Protein AF-A0A1H4SKF9-F1 (afdb_monomer_lite)

Sequence (105 aa):
MNHSISIEETQKFVNYLNEAGLMVVEKKALNDMFRKISLESQVDKRHKLLTRKQLKEKHGVSRRWLDKQLNDPNTLIKYDPGTSRTSTQKFNEQSILDERARLMI

Structure (mmCIF, N/CA/C/O backbone):
data_AF-A0A1H4SKF9-F1
#
_entry.id   AF-A0A1H4SKF9-F1
#
loop_
_atom_site.group_PDB
_atom_site.id
_atom_site.type_symbol
_atom_site.label_atom_id
_atom_site.label_alt_id
_atom_site.label_comp_id
_atom_site.label_asym_id
_atom_site.label_entity_id
_atom_site.label_seq_id
_atom_site.pdbx_PDB_ins_code
_atom_site.Cartn_x
_atom_site.Cartn_y
_atom_site.Cartn_z
_atom_site.occupancy
_atom_site.B_iso_or_equiv
_atom_site.auth_seq_id
_atom_site.auth_comp_id
_atom_site.auth_asym_id
_atom_site.auth_atom_id
_atom_site.pdbx_PDB_model_num
ATOM 1 N N . MET A 1 1 ? -38.959 15.728 39.259 1.00 39.47 1 MET A N 1
ATOM 2 C CA . MET A 1 1 ? -38.797 14.481 40.032 1.00 39.47 1 MET A CA 1
ATOM 3 C C . MET A 1 1 ? -37.507 13.838 39.560 1.00 39.47 1 MET A C 1
ATOM 5 O O . MET A 1 1 ? -37.443 13.437 38.406 1.00 39.47 1 MET A O 1
ATOM 9 N N . ASN A 1 2 ? -36.459 13.849 40.384 1.00 45.25 2 ASN A N 1
ATOM 10 C CA . ASN A 1 2 ? -35.206 13.176 40.046 1.00 45.25 2 ASN A CA 1
ATOM 11 C C . ASN A 1 2 ? -35.408 11.686 40.317 1.00 45.25 2 ASN A C 1
ATOM 13 O O . ASN A 1 2 ? -35.457 11.276 41.474 1.00 45.25 2 ASN A O 1
ATOM 17 N N . HIS A 1 3 ? -35.586 10.895 39.261 1.00 53.34 3 HIS A N 1
ATOM 18 C CA . HIS A 1 3 ? -35.516 9.444 39.369 1.00 53.34 3 HIS A CA 1
ATOM 19 C C . HIS A 1 3 ? -34.050 9.061 39.537 1.00 53.34 3 HIS A C 1
ATOM 21 O O . HIS A 1 3 ? -33.312 8.902 38.568 1.00 53.34 3 HIS A O 1
ATOM 27 N N . SER A 1 4 ? -33.619 8.983 40.791 1.00 62.28 4 SER A N 1
ATOM 28 C CA . SER A 1 4 ? -32.354 8.371 41.167 1.00 62.28 4 SER A CA 1
ATOM 29 C C . SER A 1 4 ? -32.468 6.878 40.866 1.00 62.28 4 SER A C 1
ATOM 31 O O . SER A 1 4 ? -33.043 6.137 41.658 1.00 62.28 4 SER A O 1
ATOM 33 N N . ILE A 1 5 ? -31.986 6.445 39.702 1.00 66.56 5 ILE A N 1
ATOM 34 C CA . ILE A 1 5 ? -31.831 5.016 39.413 1.00 66.56 5 ILE A CA 1
ATOM 35 C C . ILE A 1 5 ? -30.813 4.478 40.416 1.00 66.56 5 ILE A C 1
ATOM 37 O O . ILE A 1 5 ? -29.736 5.060 40.585 1.00 66.56 5 ILE A O 1
ATOM 41 N N . SER A 1 6 ? -31.160 3.403 41.116 1.00 79.44 6 SER A N 1
ATOM 42 C CA . SER A 1 6 ? -30.243 2.815 42.084 1.00 79.44 6 SER A CA 1
ATOM 43 C C . SER A 1 6 ? -29.054 2.165 41.366 1.00 79.44 6 SER A C 1
ATOM 45 O O . SER A 1 6 ? -29.152 1.661 40.241 1.00 79.44 6 SER A O 1
ATOM 47 N N . ILE A 1 7 ? -27.899 2.155 42.031 1.00 78.75 7 ILE A N 1
ATOM 48 C CA . ILE A 1 7 ? -26.691 1.480 41.529 1.00 78.75 7 ILE A CA 1
ATOM 49 C C . ILE A 1 7 ? -26.988 -0.003 41.245 1.00 78.75 7 ILE A C 1
ATOM 51 O O . ILE A 1 7 ? -26.496 -0.570 40.271 1.00 78.75 7 ILE A O 1
ATOM 55 N N . GLU A 1 8 ? -27.857 -0.612 42.050 1.00 82.38 8 GLU A N 1
ATOM 56 C CA . GLU A 1 8 ? -28.247 -2.014 41.938 1.00 82.38 8 GLU A CA 1
ATOM 57 C C . GLU A 1 8 ? -29.093 -2.305 40.685 1.00 82.38 8 GLU A C 1
ATOM 59 O O . GLU A 1 8 ? -28.861 -3.296 39.991 1.00 82.38 8 GLU A O 1
ATOM 64 N N . GLU A 1 9 ? -30.029 -1.420 40.335 1.00 83.94 9 GLU A N 1
ATOM 65 C CA . GLU A 1 9 ? -30.812 -1.519 39.093 1.00 83.94 9 GLU A CA 1
ATOM 66 C C . GLU A 1 9 ? -29.937 -1.313 37.857 1.00 83.94 9 GLU A C 1
ATOM 68 O O . GLU A 1 9 ? -30.080 -2.025 36.861 1.00 83.94 9 GLU A O 1
ATOM 73 N N . THR A 1 10 ? -28.977 -0.391 37.947 1.00 84.06 10 THR A N 1
ATOM 74 C CA . THR A 1 10 ? -28.001 -0.152 36.877 1.00 84.06 10 THR A CA 1
ATOM 75 C C . THR A 1 10 ? -27.150 -1.399 36.637 1.00 84.06 10 THR A C 1
ATOM 77 O O . THR A 1 10 ? -26.959 -1.808 35.493 1.00 84.06 10 THR A O 1
ATOM 80 N N . GLN A 1 11 ? -26.6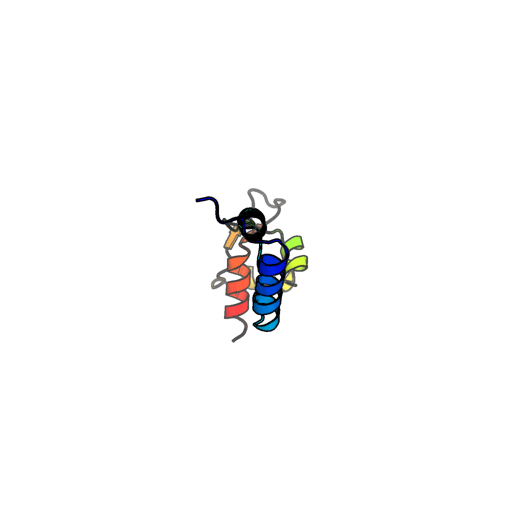94 -2.058 37.706 1.00 85.25 11 GLN A N 1
ATOM 81 C CA . GLN A 1 11 ? -25.900 -3.280 37.600 1.00 85.25 11 GLN A CA 1
ATOM 82 C C . GLN A 1 11 ? -26.700 -4.444 37.004 1.00 85.25 11 GLN A C 1
ATOM 84 O O . GLN A 1 11 ? -26.184 -5.170 36.154 1.00 85.25 11 GLN A O 1
ATOM 89 N N . LYS A 1 12 ? -27.972 -4.604 37.395 1.00 88.12 12 LYS A N 1
ATOM 90 C CA . LYS A 1 12 ? -28.869 -5.615 36.808 1.00 88.12 12 LYS A CA 1
ATOM 91 C C . LYS A 1 12 ? -29.062 -5.391 35.310 1.00 88.12 12 LYS A C 1
ATOM 93 O O . LYS A 1 12 ? -28.998 -6.344 34.539 1.00 88.12 12 LYS A O 1
ATOM 98 N N . PHE A 1 13 ? -29.232 -4.139 34.892 1.00 87.06 13 PHE A N 1
ATOM 99 C CA . PHE A 1 13 ? -29.371 -3.796 33.481 1.00 87.06 13 PHE A CA 1
ATOM 100 C C . PHE A 1 13 ? -28.089 -4.066 32.678 1.00 87.06 13 PHE A C 1
ATOM 102 O O . PHE A 1 13 ? -28.154 -4.641 31.594 1.00 87.06 13 PHE A O 1
ATOM 109 N N . VAL A 1 14 ? -26.917 -3.722 33.220 1.00 87.31 14 VAL A N 1
ATOM 110 C CA . VAL A 1 14 ? -25.622 -4.027 32.584 1.00 87.31 14 VAL A CA 1
ATOM 111 C C . VAL A 1 14 ? -25.418 -5.536 32.436 1.00 87.31 14 VAL A C 1
ATOM 113 O O . VAL A 1 14 ? -24.993 -5.993 31.377 1.00 87.31 14 VAL A O 1
ATOM 116 N N . ASN A 1 15 ? -25.763 -6.320 33.459 1.00 88.88 15 ASN A N 1
ATOM 117 C CA . ASN A 1 15 ? -25.652 -7.777 33.403 1.00 88.88 15 ASN A CA 1
ATOM 118 C C . ASN A 1 15 ? -26.585 -8.378 32.341 1.00 88.88 15 ASN A C 1
ATOM 120 O O . ASN A 1 15 ? -26.135 -9.194 31.543 1.00 88.88 15 ASN A O 1
ATOM 124 N N . TYR A 1 16 ? -27.836 -7.910 32.269 1.00 91.25 16 TYR A N 1
ATOM 125 C CA . TYR A 1 16 ? -28.792 -8.323 31.237 1.00 91.25 16 TYR A CA 1
ATOM 126 C C . TYR A 1 16 ? -28.271 -8.063 29.815 1.00 91.25 16 TYR A C 1
ATOM 128 O O . TYR A 1 16 ? -28.374 -8.920 28.938 1.00 91.25 16 TYR A O 1
ATOM 136 N N . LEU A 1 17 ? -27.672 -6.892 29.578 1.00 89.62 17 LEU A N 1
ATOM 137 C CA . LEU A 1 17 ? -27.080 -6.575 28.278 1.00 89.62 17 LEU A CA 1
ATOM 138 C C . LEU A 1 17 ? -25.907 -7.507 27.949 1.00 89.62 17 LEU A C 1
ATOM 140 O O . LEU A 1 17 ? -25.842 -8.018 26.832 1.00 89.62 17 LEU A O 1
ATOM 144 N N . ASN A 1 18 ? -25.033 -7.785 28.921 1.00 88.19 18 ASN A N 1
ATOM 145 C CA . ASN A 1 18 ? -23.893 -8.682 28.727 1.00 88.19 18 ASN A CA 1
ATOM 146 C C . ASN A 1 18 ? -24.330 -10.120 28.403 1.00 88.19 18 ASN A C 1
ATOM 148 O O . ASN A 1 18 ? -23.744 -10.746 27.521 1.00 88.19 18 ASN A O 1
ATOM 152 N N . GLU A 1 19 ? -25.370 -10.635 29.066 1.00 91.94 19 GLU A N 1
ATOM 153 C CA . GLU A 1 19 ? -25.948 -11.959 28.778 1.00 91.94 19 GLU A CA 1
ATOM 154 C C . GLU A 1 19 ? -26.525 -12.045 27.357 1.00 91.94 19 GLU A C 1
ATOM 156 O O . GLU A 1 19 ? -26.438 -13.088 26.711 1.00 91.94 19 GLU A O 1
ATOM 161 N N . ALA A 1 20 ? -27.041 -10.930 26.833 1.00 90.94 20 ALA A N 1
ATOM 162 C CA . ALA A 1 20 ? -27.493 -10.804 25.448 1.00 90.94 20 ALA A CA 1
ATOM 163 C C . ALA A 1 20 ? -26.348 -10.561 24.436 1.00 90.94 20 ALA A C 1
ATOM 165 O O . ALA A 1 20 ? -26.611 -10.385 23.245 1.00 90.94 20 ALA A O 1
ATOM 166 N N . GLY A 1 21 ? -25.085 -10.529 24.881 1.00 89.69 21 GLY A N 1
ATOM 167 C CA . GLY A 1 21 ? -23.913 -10.261 24.040 1.00 89.69 21 GLY A CA 1
ATOM 168 C C . GLY A 1 21 ? -23.699 -8.781 23.697 1.00 89.69 21 GLY A C 1
ATOM 169 O O . GLY A 1 21 ? -22.953 -8.463 22.770 1.00 89.69 21 GLY A O 1
ATOM 170 N N . LEU A 1 22 ? -24.351 -7.869 24.419 1.00 88.75 22 LEU A N 1
ATOM 171 C CA . LEU A 1 22 ? -24.248 -6.421 24.246 1.00 88.75 22 LEU A CA 1
ATOM 172 C C . LEU A 1 22 ? -23.365 -5.815 25.342 1.00 88.75 22 LEU A C 1
ATOM 174 O O . LEU A 1 22 ? -23.432 -6.213 26.498 1.00 88.75 22 LEU A O 1
ATOM 178 N N . MET A 1 23 ? -22.568 -4.804 24.994 1.00 86.62 23 MET A N 1
ATOM 179 C CA . MET A 1 23 ? -21.692 -4.106 25.938 1.00 86.62 23 MET A CA 1
ATOM 180 C C . MET A 1 23 ? -22.020 -2.615 25.972 1.00 86.62 23 MET A C 1
ATOM 182 O O . MET A 1 23 ? -22.197 -1.979 24.932 1.00 86.62 23 MET A O 1
ATOM 186 N N . VAL A 1 24 ? -22.060 -2.045 27.175 1.00 86.25 24 VAL A N 1
ATOM 187 C CA . VAL A 1 24 ? -22.205 -0.600 27.369 1.00 86.25 24 VAL A CA 1
ATOM 188 C C . VAL A 1 24 ? -20.824 0.041 27.343 1.00 86.25 24 VAL A C 1
ATOM 190 O O . VAL A 1 24 ? -19.948 -0.325 28.123 1.00 86.25 24 VAL A O 1
ATOM 193 N N . VAL A 1 25 ? -20.632 1.011 26.452 1.00 86.06 25 VAL A N 1
ATOM 194 C CA . VAL A 1 25 ? -19.360 1.723 26.291 1.00 86.06 25 VAL A CA 1
ATOM 195 C C . VAL A 1 25 ? -19.609 3.221 26.382 1.00 86.06 25 VAL A C 1
ATOM 197 O O . VAL A 1 25 ? -20.617 3.730 25.887 1.00 86.06 25 VAL A O 1
ATOM 200 N N . GLU A 1 26 ? -18.676 3.951 26.989 1.00 89.88 26 GLU A N 1
ATOM 201 C CA . GLU A 1 26 ? -18.725 5.406 26.979 1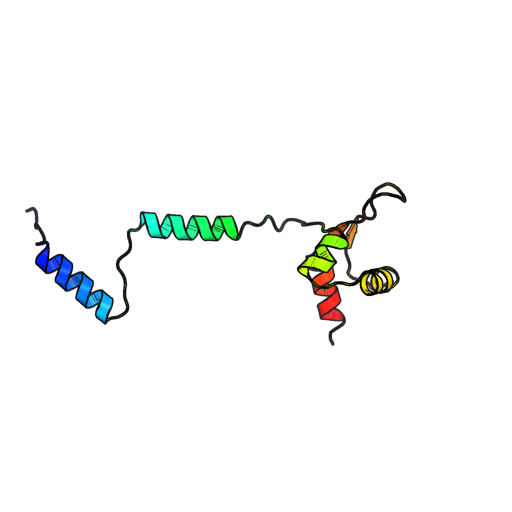.00 89.88 26 GLU A CA 1
ATOM 202 C C . GLU A 1 26 ? -18.643 5.920 25.533 1.00 89.88 26 GLU A C 1
ATOM 204 O O . GLU A 1 26 ? -17.714 5.605 24.784 1.00 89.88 26 GLU A O 1
ATOM 209 N N . LYS A 1 27 ? -19.600 6.769 25.142 1.00 89.31 27 LYS A N 1
ATOM 210 C CA . LYS A 1 27 ? -19.674 7.343 23.789 1.00 89.31 27 LYS A CA 1
ATOM 211 C C . LYS A 1 27 ? -18.365 8.014 23.361 1.00 89.31 27 LYS A C 1
ATOM 213 O O . LYS A 1 27 ? -17.988 7.939 22.194 1.00 89.31 27 LYS A O 1
ATOM 218 N N . LYS A 1 28 ? -17.676 8.682 24.292 1.00 91.56 28 LYS A N 1
ATOM 219 C CA . LYS A 1 28 ? -16.392 9.339 24.027 1.00 91.56 28 LYS A CA 1
ATOM 220 C C . LYS A 1 28 ? -15.308 8.320 23.677 1.00 91.56 28 LYS A C 1
ATOM 222 O O . LYS A 1 28 ? -14.694 8.453 22.625 1.00 91.56 28 LYS A O 1
ATOM 227 N N . ALA A 1 29 ? -15.156 7.275 24.491 1.00 85.44 29 ALA A N 1
ATOM 228 C CA . ALA A 1 29 ? -14.198 6.199 24.246 1.00 85.44 29 ALA A CA 1
ATOM 229 C C . ALA A 1 29 ? -14.447 5.501 22.899 1.00 85.44 29 ALA A C 1
ATOM 231 O O . ALA A 1 29 ? -13.506 5.253 22.145 1.00 85.44 29 ALA A O 1
ATOM 232 N N . LEU A 1 30 ? -15.716 5.263 22.550 1.00 88.88 30 LEU A N 1
ATOM 233 C CA . LEU A 1 30 ? -16.086 4.692 21.254 1.00 88.88 30 LEU A CA 1
ATOM 234 C C . LEU A 1 30 ? -15.675 5.605 20.086 1.00 88.88 30 LEU A C 1
ATOM 236 O O . LEU A 1 30 ? -15.054 5.154 19.124 1.00 88.88 30 LEU A O 1
ATOM 240 N N . ASN A 1 31 ? -15.983 6.900 20.176 1.00 89.38 31 ASN A N 1
ATOM 241 C CA . ASN A 1 31 ? -15.612 7.873 19.148 1.00 89.38 31 ASN A CA 1
ATOM 242 C C . ASN A 1 31 ? -14.091 8.016 19.003 1.00 89.38 31 ASN A C 1
ATOM 244 O O . ASN A 1 31 ? -13.593 8.143 17.884 1.00 89.38 31 ASN A O 1
ATOM 248 N N . ASP A 1 32 ? -13.354 7.981 20.111 1.00 89.44 32 ASP A N 1
ATOM 249 C CA . ASP A 1 32 ? -11.895 8.057 20.100 1.00 89.44 32 ASP A CA 1
ATOM 250 C C . ASP A 1 32 ? -11.276 6.796 19.481 1.00 89.44 32 ASP A C 1
ATOM 252 O O . ASP A 1 32 ? -10.329 6.903 18.700 1.00 89.44 32 ASP A O 1
ATOM 256 N N . MET A 1 33 ? -11.863 5.617 19.714 1.00 86.88 33 MET A N 1
ATOM 257 C CA . MET A 1 33 ? -11.472 4.379 19.033 1.00 86.88 33 MET A CA 1
ATOM 258 C C . MET A 1 33 ? -11.674 4.485 17.516 1.00 86.88 33 MET A C 1
ATOM 260 O O . MET A 1 33 ? -10.751 4.197 16.754 1.00 86.88 33 MET A O 1
ATOM 264 N N . PHE A 1 34 ? -12.836 4.965 17.062 1.00 84.06 34 PHE A N 1
ATOM 265 C CA . PHE A 1 34 ? -13.090 5.169 15.632 1.00 84.06 34 PHE A CA 1
ATOM 266 C C . PHE A 1 34 ? -12.150 6.200 15.008 1.00 84.06 34 PHE A C 1
ATOM 268 O O . PHE A 1 34 ? -11.656 5.986 13.902 1.00 84.06 34 PHE A O 1
ATOM 275 N N . ARG A 1 35 ? -11.853 7.297 15.711 1.00 81.38 35 ARG A N 1
ATOM 276 C CA . ARG A 1 35 ? -10.880 8.298 15.251 1.00 81.38 35 ARG A CA 1
ATOM 277 C C . ARG A 1 35 ? -9.483 7.712 15.143 1.00 81.38 35 ARG A C 1
ATOM 279 O O . ARG A 1 35 ? -8.819 7.951 14.142 1.00 81.38 35 ARG A O 1
ATOM 286 N N . LYS A 1 36 ? -9.052 6.926 16.128 1.00 80.06 36 LYS A N 1
ATOM 287 C CA . LYS A 1 36 ? -7.749 6.259 16.112 1.00 80.06 36 LYS A CA 1
ATOM 288 C C . LYS A 1 36 ? -7.638 5.281 14.944 1.00 80.06 36 LYS A C 1
ATOM 290 O O . LYS A 1 36 ? -6.690 5.388 14.176 1.00 80.06 36 LYS A O 1
ATOM 295 N N . ILE A 1 37 ? -8.639 4.423 14.741 1.00 79.06 37 ILE A N 1
ATOM 296 C CA . ILE A 1 37 ? -8.697 3.514 13.585 1.00 79.06 37 ILE A CA 1
ATOM 297 C C . ILE A 1 37 ? -8.694 4.313 12.276 1.00 79.06 37 ILE A C 1
ATOM 299 O O . ILE A 1 37 ? -7.969 3.979 11.343 1.00 79.06 37 ILE A O 1
ATOM 303 N N . SER A 1 38 ? -9.460 5.405 12.205 1.00 73.12 38 SER A N 1
ATOM 304 C CA . SER A 1 38 ? -9.499 6.263 11.023 1.00 73.12 38 SER A CA 1
ATOM 305 C C . SER A 1 38 ? -8.141 6.908 10.740 1.00 73.12 38 SER A C 1
ATOM 307 O O . SER A 1 38 ? -7.742 6.945 9.580 1.00 73.12 38 SER A O 1
ATOM 309 N N . LEU A 1 39 ? -7.423 7.386 11.756 1.00 63.78 39 LEU A N 1
ATOM 310 C CA . LEU A 1 39 ? -6.093 7.989 11.621 1.00 63.78 39 LEU A CA 1
ATOM 311 C C . LEU A 1 39 ? -5.026 6.947 11.258 1.00 63.78 39 LEU A C 1
ATOM 313 O O . LEU A 1 39 ? -4.199 7.198 10.388 1.00 63.78 39 LEU A O 1
ATOM 317 N N . GLU A 1 40 ? -5.081 5.755 11.851 1.00 62.41 40 GLU A N 1
ATOM 318 C CA . GLU A 1 40 ? -4.215 4.625 11.486 1.00 62.41 40 GLU A CA 1
ATOM 319 C C . GLU A 1 40 ? -4.495 4.139 10.053 1.00 62.41 40 GLU A C 1
ATOM 321 O O . GLU A 1 40 ? -3.577 3.746 9.333 1.00 62.41 40 GLU A O 1
ATOM 326 N N . SER A 1 41 ? -5.748 4.228 9.595 1.00 59.62 41 SER A N 1
ATOM 327 C CA . SER A 1 41 ? -6.135 3.924 8.212 1.00 59.62 41 SER A CA 1
ATOM 328 C C . SER A 1 41 ? -5.836 5.061 7.223 1.00 59.62 41 SER A C 1
ATOM 330 O O . SER A 1 41 ? -5.687 4.801 6.025 1.00 59.62 41 SER A O 1
ATOM 332 N N . GLN A 1 42 ? -5.666 6.299 7.711 1.00 54.59 42 GLN A N 1
ATOM 333 C CA . GLN A 1 42 ? -5.147 7.460 6.975 1.00 54.59 42 GLN A CA 1
ATOM 334 C C . GLN A 1 42 ? -3.620 7.371 6.799 1.00 54.59 42 GLN A C 1
ATOM 336 O O . GLN A 1 42 ? -2.900 8.365 6.866 1.00 54.59 42 GLN A O 1
ATOM 341 N N . VAL A 1 43 ? -3.092 6.185 6.485 1.00 55.28 43 VAL A N 1
ATOM 342 C CA . VAL A 1 43 ? -1.847 6.135 5.716 1.00 55.28 43 VAL A CA 1
ATOM 343 C C . VAL A 1 43 ? -2.153 6.888 4.434 1.00 55.28 43 VAL A C 1
ATOM 345 O O . VAL A 1 43 ? -2.976 6.423 3.652 1.00 55.28 43 VAL A O 1
ATOM 348 N N . ASP A 1 44 ? -1.558 8.063 4.246 1.00 52.91 44 ASP A N 1
ATOM 349 C CA . ASP A 1 44 ? -1.756 8.864 3.045 1.00 52.91 44 ASP A CA 1
ATOM 350 C C . ASP A 1 44 ? -1.447 8.002 1.807 1.00 52.91 44 ASP A C 1
ATOM 352 O O . ASP A 1 44 ? -0.293 7.693 1.493 1.00 52.91 44 ASP A O 1
ATOM 356 N N . LYS A 1 45 ? -2.511 7.505 1.163 1.00 55.38 45 LYS A N 1
ATOM 357 C CA . LYS A 1 45 ? -2.440 6.649 -0.027 1.00 55.38 45 LYS A CA 1
ATOM 358 C C . LYS A 1 45 ? -2.293 7.484 -1.295 1.00 55.38 45 LYS A C 1
ATOM 360 O O . LYS A 1 45 ? -2.214 6.911 -2.382 1.00 55.38 45 LYS A O 1
ATOM 365 N N . ARG A 1 46 ? -2.263 8.821 -1.190 1.00 54.97 46 ARG A N 1
ATOM 366 C CA . ARG A 1 46 ? -2.078 9.719 -2.330 1.00 54.97 46 ARG A CA 1
ATOM 367 C C .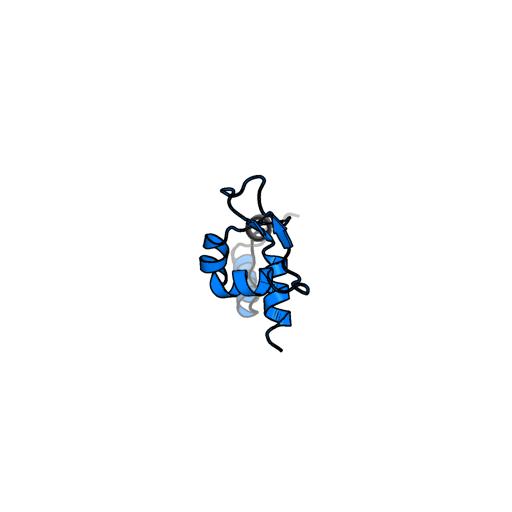 ARG A 1 46 ? -0.644 9.547 -2.823 1.00 54.97 46 ARG A C 1
ATOM 369 O O . ARG A 1 46 ? 0.288 10.183 -2.356 1.00 54.97 46 ARG A O 1
ATOM 376 N N . HIS A 1 47 ? -0.470 8.630 -3.768 1.00 57.19 47 HIS A N 1
ATOM 377 C CA . HIS A 1 47 ? 0.763 8.454 -4.530 1.00 57.19 47 HIS A CA 1
ATOM 378 C C . HIS A 1 47 ? 1.985 8.074 -3.685 1.00 57.19 47 HIS A C 1
ATOM 380 O O . HIS A 1 47 ? 3.046 8.687 -3.805 1.00 57.19 47 HIS A O 1
ATOM 386 N N . LYS A 1 48 ? 1.880 7.018 -2.867 1.00 70.88 48 LYS A N 1
ATOM 387 C CA . LYS A 1 48 ? 3.061 6.458 -2.202 1.00 70.88 48 LYS A CA 1
ATOM 388 C C . LYS A 1 48 ? 3.998 5.849 -3.250 1.00 70.88 48 LYS A C 1
ATOM 390 O O . LYS A 1 48 ? 3.848 4.703 -3.670 1.00 70.88 48 LYS A O 1
ATOM 395 N N . LEU A 1 49 ? 4.939 6.666 -3.710 1.00 87.12 49 LEU A N 1
ATOM 396 C CA . LEU A 1 49 ? 6.028 6.253 -4.577 1.00 87.12 49 LEU A CA 1
ATOM 397 C C . LEU A 1 49 ? 7.051 5.496 -3.724 1.00 87.12 49 LEU A C 1
ATOM 399 O O . LEU A 1 49 ? 7.671 6.061 -2.823 1.00 87.12 49 LEU A O 1
ATOM 403 N N . LEU A 1 50 ? 7.203 4.203 -3.991 1.00 89.44 50 LEU A N 1
ATOM 404 C CA . LEU A 1 50 ? 8.089 3.308 -3.258 1.00 89.44 50 LEU A CA 1
ATOM 405 C C . LEU A 1 50 ? 9.381 3.067 -4.027 1.00 89.44 50 LEU A C 1
ATOM 407 O O . LEU A 1 50 ? 9.388 2.915 -5.243 1.00 89.44 50 LEU A O 1
ATOM 411 N N . THR A 1 51 ? 10.490 2.968 -3.307 1.00 90.88 51 THR A N 1
ATOM 412 C CA . THR A 1 51 ? 11.760 2.514 -3.884 1.00 90.88 51 THR A CA 1
ATOM 413 C C . THR A 1 51 ? 11.726 1.009 -4.157 1.00 90.88 51 THR A C 1
ATOM 415 O O . THR A 1 51 ? 10.956 0.264 -3.543 1.00 90.88 51 THR A O 1
ATOM 418 N N . ARG A 1 52 ? 12.637 0.519 -5.010 1.00 89.75 52 ARG A N 1
ATOM 419 C CA . ARG A 1 52 ? 12.815 -0.930 -5.236 1.00 89.75 52 ARG A CA 1
ATOM 420 C C . ARG A 1 52 ? 12.985 -1.722 -3.932 1.00 89.75 52 ARG A C 1
ATOM 422 O O . ARG A 1 52 ? 12.439 -2.814 -3.808 1.00 89.75 52 ARG A O 1
ATOM 429 N N . LYS A 1 53 ? 13.729 -1.173 -2.961 1.00 89.94 53 LYS A N 1
ATOM 430 C CA . LYS A 1 53 ? 13.954 -1.809 -1.653 1.00 89.94 53 LYS A CA 1
ATOM 431 C C . LYS A 1 53 ? 12.635 -1.994 -0.897 1.00 89.94 53 LYS A C 1
ATOM 433 O O . LYS A 1 53 ? 12.330 -3.103 -0.475 1.00 89.94 53 LYS A O 1
ATOM 438 N N . GLN A 1 54 ? 11.823 -0.942 -0.826 1.00 90.06 54 GLN A N 1
ATOM 439 C CA . GLN A 1 54 ? 10.528 -0.980 -0.143 1.00 90.06 54 GLN A CA 1
ATOM 440 C C . GLN A 1 54 ? 9.528 -1.927 -0.822 1.00 90.06 54 GLN A C 1
ATOM 442 O O . GLN A 1 54 ? 8.788 -2.620 -0.132 1.00 90.06 54 GLN A O 1
ATOM 447 N N . LEU A 1 55 ? 9.509 -1.998 -2.158 1.00 90.06 55 LEU A N 1
ATOM 448 C CA . LEU A 1 55 ? 8.658 -2.952 -2.887 1.00 90.06 55 LEU A CA 1
ATOM 449 C C . LEU A 1 55 ? 9.052 -4.404 -2.619 1.00 90.06 55 LEU A C 1
ATOM 451 O O . LEU A 1 55 ? 8.181 -5.263 -2.477 1.00 90.06 55 LEU A O 1
ATOM 455 N N . LYS A 1 56 ? 10.358 -4.679 -2.537 1.00 91.69 56 LYS A N 1
ATOM 456 C CA . LYS A 1 56 ? 10.864 -6.004 -2.180 1.00 91.69 56 LYS A CA 1
ATOM 457 C C . LYS A 1 56 ? 10.434 -6.388 -0.764 1.00 91.69 56 LYS A C 1
ATOM 459 O O . LYS A 1 56 ? 9.935 -7.488 -0.574 1.00 91.69 56 LYS A O 1
ATOM 464 N N . GLU A 1 57 ? 10.616 -5.490 0.201 1.00 89.94 57 GLU A N 1
ATOM 465 C CA . GLU A 1 57 ? 10.294 -5.737 1.614 1.00 89.94 57 GLU A CA 1
ATOM 466 C C . GLU A 1 57 ? 8.790 -5.913 1.854 1.00 89.94 57 GLU A C 1
ATOM 468 O O . GLU A 1 57 ? 8.395 -6.815 2.582 1.00 89.94 57 GLU A O 1
ATOM 473 N N . LYS A 1 58 ? 7.947 -5.090 1.221 1.00 88.38 58 LYS A N 1
ATOM 474 C CA . LYS A 1 58 ? 6.491 -5.139 1.421 1.00 88.38 58 LYS A CA 1
ATOM 475 C C . LYS A 1 58 ? 5.789 -6.231 0.623 1.00 88.38 58 LYS A C 1
ATOM 477 O O . LYS A 1 58 ? 4.892 -6.884 1.137 1.00 88.38 58 LYS A O 1
ATOM 482 N N . HIS A 1 59 ? 6.151 -6.370 -0.651 1.00 88.81 59 HIS A N 1
ATOM 483 C CA . HIS A 1 59 ? 5.364 -7.132 -1.627 1.00 88.81 59 HIS A CA 1
ATOM 484 C C . HIS A 1 59 ? 6.133 -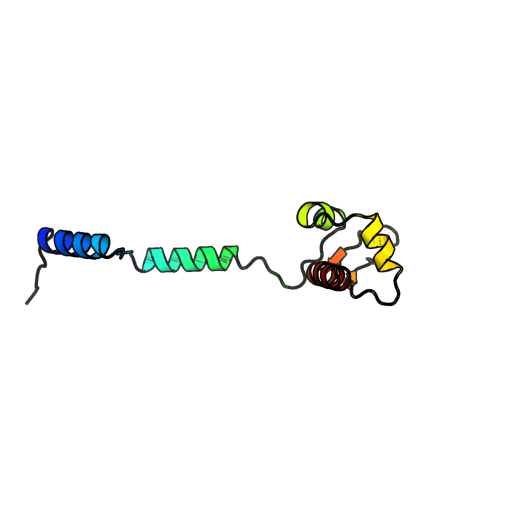8.316 -2.215 1.00 88.81 59 HIS A C 1
ATOM 486 O O . HIS A 1 59 ? 5.602 -9.027 -3.067 1.00 88.81 59 HIS A O 1
ATOM 492 N N . GLY A 1 60 ? 7.393 -8.525 -1.820 1.00 89.44 60 GLY A N 1
ATOM 493 C CA . GLY A 1 60 ? 8.237 -9.585 -2.374 1.00 89.44 60 GLY A CA 1
ATOM 494 C C . GLY A 1 60 ? 8.600 -9.373 -3.847 1.00 89.44 60 GLY A C 1
ATOM 495 O O . GLY A 1 60 ? 9.013 -10.310 -4.528 1.00 89.44 60 GLY A O 1
ATOM 496 N N . VAL A 1 61 ? 8.441 -8.154 -4.372 1.00 90.62 61 VAL A N 1
ATOM 497 C CA . VAL A 1 61 ? 8.711 -7.859 -5.782 1.00 90.62 61 VAL A CA 1
ATOM 498 C C . VAL A 1 61 ? 10.217 -7.872 -6.032 1.00 90.62 61 VAL A C 1
ATOM 500 O O . VAL A 1 61 ? 10.973 -7.072 -5.478 1.00 90.62 61 VAL A O 1
ATOM 503 N N . SER A 1 62 ? 10.671 -8.801 -6.876 1.00 91.62 62 SER A N 1
ATOM 504 C CA . SER A 1 62 ? 12.091 -8.940 -7.196 1.00 91.62 62 SER A CA 1
ATOM 505 C C . SER A 1 62 ? 12.553 -7.896 -8.214 1.00 91.62 62 SER A C 1
ATOM 507 O O . SER A 1 62 ? 11.798 -7.456 -9.081 1.00 91.62 62 SER A O 1
ATOM 509 N N . ARG A 1 63 ? 13.845 -7.548 -8.162 1.00 90.25 63 ARG A N 1
ATOM 510 C CA . ARG A 1 63 ? 14.471 -6.670 -9.161 1.00 90.25 63 ARG A CA 1
ATOM 511 C C . ARG A 1 63 ? 14.323 -7.221 -10.581 1.00 90.25 63 ARG A C 1
ATOM 513 O O . ARG A 1 63 ? 13.975 -6.470 -11.478 1.00 90.25 63 ARG A O 1
ATOM 520 N N . ARG A 1 64 ? 14.546 -8.527 -10.763 1.00 91.69 64 ARG A N 1
ATOM 521 C CA . ARG A 1 64 ? 14.421 -9.186 -12.073 1.00 91.69 64 ARG A CA 1
ATOM 522 C C . ARG A 1 64 ? 13.014 -9.050 -12.646 1.00 91.69 64 ARG A C 1
ATOM 524 O O . ARG A 1 64 ? 12.874 -8.809 -13.837 1.00 91.69 64 ARG A O 1
ATOM 531 N N . TRP A 1 65 ? 11.990 -9.192 -11.804 1.00 92.81 65 TRP A N 1
ATOM 532 C CA . TRP A 1 65 ? 10.605 -9.007 -12.231 1.00 92.81 65 TRP A CA 1
ATOM 533 C C . TRP A 1 65 ? 10.352 -7.562 -12.667 1.00 92.81 65 TRP A C 1
ATOM 535 O O . TRP A 1 65 ? 9.839 -7.360 -13.759 1.00 92.81 65 TRP A O 1
ATOM 545 N N . LEU A 1 66 ? 10.784 -6.573 -11.875 1.00 91.56 66 LEU A N 1
ATOM 546 C CA . LEU A 1 66 ? 10.647 -5.156 -12.240 1.00 91.56 66 LEU A CA 1
ATOM 547 C C . LEU A 1 66 ? 11.341 -4.844 -13.562 1.00 91.56 66 LEU A C 1
ATOM 549 O O . LEU A 1 66 ? 10.728 -4.260 -14.441 1.00 91.56 66 LEU A O 1
ATOM 553 N N . ASP A 1 67 ? 12.595 -5.264 -13.719 1.00 91.62 67 ASP A N 1
ATOM 554 C CA . ASP A 1 67 ? 13.361 -4.984 -14.931 1.00 91.62 67 ASP A CA 1
ATOM 555 C C . ASP A 1 67 ? 12.722 -5.671 -16.158 1.00 91.62 67 ASP A C 1
ATOM 557 O O . ASP A 1 67 ? 12.669 -5.076 -17.229 1.00 91.62 67 ASP A O 1
ATOM 561 N N . LYS A 1 68 ? 12.149 -6.878 -16.003 1.00 92.00 68 LYS A N 1
ATOM 562 C CA . LYS A 1 68 ?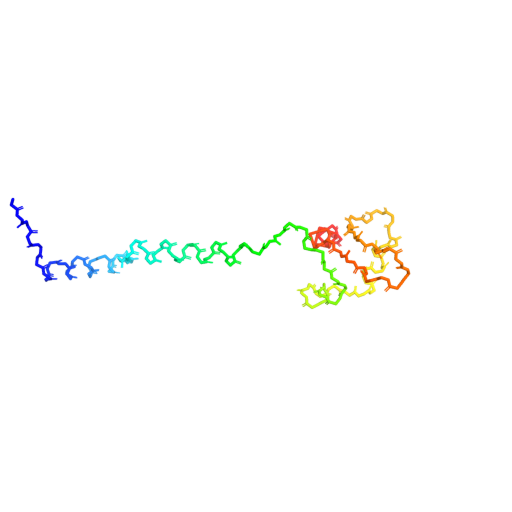 11.367 -7.540 -17.062 1.00 92.00 68 LYS A CA 1
ATOM 563 C C . LYS A 1 68 ? 10.134 -6.721 -17.452 1.00 92.00 68 LYS A C 1
ATOM 565 O O . LYS A 1 68 ? 9.924 -6.508 -18.638 1.00 92.00 68 LYS A O 1
ATOM 570 N N . GLN A 1 69 ? 9.343 -6.275 -16.475 1.00 92.62 69 GLN A N 1
ATOM 571 C CA . GLN A 1 69 ? 8.116 -5.525 -16.754 1.00 92.62 69 GLN A CA 1
ATOM 572 C C . GLN A 1 69 ? 8.392 -4.120 -17.286 1.00 92.62 69 GLN A C 1
ATOM 574 O O . GLN A 1 69 ? 7.627 -3.627 -18.093 1.00 92.62 69 GLN A O 1
ATOM 579 N N . LEU A 1 70 ? 9.479 -3.467 -16.880 1.00 90.06 70 LEU A N 1
ATOM 580 C CA . LEU A 1 70 ? 9.844 -2.148 -17.410 1.00 90.06 70 LEU A CA 1
ATOM 581 C C . LEU A 1 70 ? 10.298 -2.192 -18.873 1.00 90.06 70 LEU A C 1
ATOM 583 O O . LEU A 1 70 ? 10.228 -1.179 -19.560 1.00 90.06 70 LEU A O 1
ATOM 587 N N . ASN A 1 71 ? 10.763 -3.352 -19.338 1.00 91.31 71 ASN A N 1
ATOM 588 C CA . ASN A 1 71 ? 11.119 -3.571 -20.737 1.00 91.31 71 ASN A CA 1
ATOM 589 C C . ASN A 1 71 ? 9.917 -4.019 -21.591 1.00 91.31 71 ASN A C 1
ATOM 591 O O . ASN A 1 71 ? 10.057 -4.113 -22.809 1.00 91.31 71 ASN A O 1
ATOM 595 N N . ASP A 1 72 ? 8.764 -4.320 -20.981 1.00 90.69 72 ASP A N 1
ATOM 596 C CA . ASP A 1 72 ? 7.535 -4.649 -21.706 1.00 90.69 72 ASP A CA 1
ATOM 597 C C . ASP A 1 72 ? 6.834 -3.345 -22.132 1.00 90.69 72 ASP A C 1
ATOM 599 O O . ASP A 1 72 ? 6.450 -2.553 -21.266 1.00 90.69 72 ASP A O 1
ATOM 603 N N . PRO A 1 73 ? 6.628 -3.098 -23.439 1.00 88.25 73 PRO A N 1
ATOM 604 C CA . PRO A 1 73 ? 5.927 -1.905 -23.912 1.00 88.25 73 PRO A CA 1
ATOM 605 C C . PRO A 1 73 ? 4.467 -1.819 -23.438 1.00 88.25 73 PRO A C 1
ATOM 607 O O . PRO A 1 73 ? 3.893 -0.733 -23.461 1.00 88.25 73 PRO A O 1
ATOM 610 N N . ASN A 1 74 ? 3.868 -2.927 -22.992 1.00 88.50 74 ASN A N 1
ATOM 611 C CA . ASN A 1 74 ? 2.486 -2.981 -22.509 1.00 88.50 74 ASN A CA 1
ATOM 612 C C . ASN A 1 74 ? 2.366 -2.911 -20.980 1.00 88.50 74 ASN A C 1
ATOM 614 O O . ASN A 1 74 ? 1.296 -3.180 -20.432 1.00 88.50 74 ASN A O 1
ATOM 618 N N . THR A 1 75 ? 3.455 -2.593 -20.281 1.00 91.12 75 THR A N 1
ATOM 619 C CA . THR A 1 75 ? 3.456 -2.507 -18.822 1.00 91.12 75 THR A CA 1
ATOM 620 C C . THR A 1 75 ? 2.528 -1.408 -18.319 1.00 91.12 75 THR A C 1
ATOM 622 O O . THR A 1 75 ? 2.544 -0.277 -18.808 1.00 91.12 75 THR A O 1
ATOM 625 N N . LEU A 1 76 ? 1.731 -1.715 -17.295 1.00 88.50 76 LEU A N 1
ATOM 626 C CA . LEU A 1 76 ? 0.894 -0.722 -16.618 1.00 88.50 76 LEU A CA 1
ATOM 627 C C . LEU A 1 76 ? 1.639 -0.025 -15.469 1.00 88.50 76 LEU A C 1
ATOM 629 O O . LEU A 1 76 ? 1.074 0.841 -14.793 1.00 88.50 76 LEU A O 1
ATOM 633 N N . ILE A 1 77 ? 2.908 -0.386 -15.242 1.00 92.62 77 ILE A N 1
ATOM 634 C CA . ILE A 1 77 ? 3.722 0.138 -14.147 1.00 92.62 77 ILE A CA 1
ATOM 635 C C . ILE A 1 77 ? 3.998 1.625 -14.359 1.00 92.62 77 ILE A C 1
ATOM 637 O O . ILE A 1 77 ? 4.690 2.037 -15.289 1.00 92.62 77 ILE A O 1
ATOM 641 N N . LYS A 1 78 ? 3.533 2.438 -13.411 1.00 91.31 78 LYS A N 1
ATOM 642 C CA . LYS A 1 78 ? 3.822 3.870 -13.353 1.00 91.31 78 LYS A CA 1
ATOM 643 C C . LYS A 1 78 ? 4.989 4.100 -12.405 1.00 91.31 78 LYS A C 1
ATOM 645 O O . LYS A 1 78 ? 4.927 3.729 -11.229 1.00 91.31 78 LYS A O 1
ATOM 650 N N . TYR A 1 79 ? 6.049 4.733 -12.892 1.00 91.38 79 TYR A N 1
ATOM 651 C CA . TYR A 1 79 ? 7.231 5.025 -12.087 1.00 91.38 79 TYR A CA 1
ATOM 652 C C . TYR A 1 79 ? 7.848 6.380 -12.440 1.00 91.38 79 TYR A C 1
ATOM 654 O O . TYR A 1 79 ? 7.694 6.885 -13.548 1.00 91.38 79 TYR A O 1
ATOM 662 N N . ASP A 1 80 ? 8.536 6.955 -11.462 1.00 90.31 80 ASP A N 1
ATOM 663 C CA . ASP A 1 80 ? 9.390 8.125 -11.590 1.00 90.31 80 ASP A CA 1
ATOM 664 C C . ASP A 1 80 ? 10.841 7.644 -11.798 1.00 90.31 80 ASP A C 1
ATOM 666 O O . ASP A 1 80 ? 11.419 7.030 -10.886 1.00 90.31 80 ASP A O 1
ATOM 670 N N . PRO A 1 81 ? 11.434 7.862 -12.988 1.00 86.88 81 PRO A N 1
ATOM 671 C CA . PRO A 1 81 ? 12.816 7.485 -13.267 1.00 86.88 81 PRO A CA 1
ATOM 672 C C . PRO A 1 81 ? 13.840 8.345 -12.509 1.00 86.88 81 PRO A C 1
ATOM 674 O O . PRO A 1 81 ? 14.996 7.935 -12.392 1.00 86.88 81 PRO A O 1
ATOM 677 N N . GLY A 1 82 ? 13.431 9.498 -11.972 1.00 85.81 82 GLY A N 1
ATOM 678 C CA . GLY A 1 82 ? 14.324 10.525 -11.457 1.00 85.81 82 GLY A CA 1
ATOM 679 C C . GLY A 1 82 ? 14.993 11.341 -12.567 1.00 85.81 82 GLY A C 1
ATOM 680 O O . GLY A 1 82 ? 14.924 11.018 -13.751 1.00 85.81 82 GLY A O 1
ATOM 681 N N . THR A 1 83 ? 15.644 12.437 -12.180 1.00 87.25 83 THR A N 1
ATOM 682 C CA . THR A 1 83 ? 16.198 13.431 -13.115 1.00 87.25 83 THR A CA 1
ATOM 683 C C . THR A 1 83 ? 17.556 13.047 -13.697 1.00 87.25 83 THR A C 1
ATOM 685 O O . THR A 1 83 ? 17.941 13.551 -14.748 1.00 87.25 83 THR A O 1
ATOM 688 N N . SER A 1 84 ? 18.301 12.164 -13.032 1.00 87.06 84 SER A N 1
ATOM 689 C CA . SER A 1 84 ? 19.651 11.764 -13.436 1.00 87.06 84 SER A CA 1
ATOM 690 C C . SER A 1 84 ? 19.810 10.247 -13.474 1.00 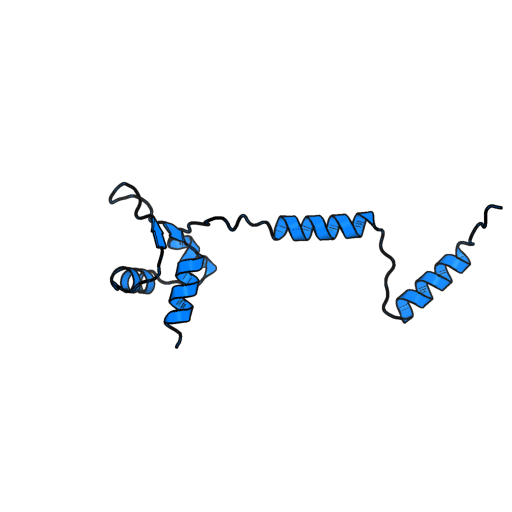87.06 84 SER A C 1
ATOM 692 O O . SER A 1 84 ? 19.088 9.514 -12.802 1.00 87.06 84 SER A O 1
ATOM 694 N N . ARG A 1 85 ? 20.829 9.757 -14.194 1.00 80.38 85 ARG A N 1
ATOM 695 C CA . ARG A 1 85 ? 21.146 8.318 -14.289 1.00 80.38 85 ARG A CA 1
ATOM 696 C C . ARG A 1 85 ? 21.343 7.641 -12.923 1.00 80.38 85 ARG A C 1
ATOM 698 O O . ARG A 1 85 ? 21.132 6.440 -12.800 1.00 80.38 85 ARG A O 1
ATOM 705 N N . THR A 1 86 ? 21.785 8.393 -11.916 1.00 85.81 86 THR A N 1
ATOM 706 C CA . THR A 1 86 ? 22.037 7.906 -10.549 1.00 85.81 86 THR A CA 1
ATOM 707 C C . THR A 1 86 ? 20.857 8.120 -9.604 1.00 85.81 86 THR A C 1
ATOM 709 O O . THR A 1 86 ? 20.915 7.697 -8.450 1.00 85.81 86 THR A O 1
ATOM 712 N N . SER A 1 87 ? 19.788 8.770 -10.067 1.00 86.44 87 SER A N 1
ATOM 713 C CA . SER A 1 87 ? 18.611 9.033 -9.249 1.00 86.44 87 SER A CA 1
ATOM 714 C C . SER A 1 87 ? 17.913 7.735 -8.851 1.00 86.44 87 SER A C 1
ATOM 716 O O . SER A 1 87 ? 17.843 6.762 -9.604 1.00 86.44 87 SER A O 1
ATOM 718 N N . THR A 1 88 ? 17.382 7.715 -7.629 1.00 88.00 88 THR A N 1
ATOM 719 C CA . THR A 1 88 ? 16.626 6.560 -7.143 1.00 88.00 88 THR A CA 1
ATOM 720 C C . THR A 1 88 ? 15.254 6.539 -7.797 1.00 88.00 88 THR A C 1
ATOM 722 O O . THR A 1 88 ? 14.422 7.396 -7.510 1.00 88.00 88 THR A O 1
ATOM 725 N N . GLN A 1 89 ? 15.008 5.521 -8.617 1.00 91.19 89 GLN A N 1
ATOM 726 C CA . GLN A 1 89 ? 13.700 5.285 -9.220 1.00 91.19 89 GLN A CA 1
ATOM 727 C C . GLN A 1 89 ? 12.659 4.965 -8.145 1.00 91.19 89 GLN A C 1
ATOM 729 O O . GLN A 1 89 ? 12.917 4.166 -7.230 1.00 91.19 89 GLN A O 1
ATOM 734 N N . LYS A 1 90 ? 11.471 5.552 -8.280 1.00 91.81 90 LYS A N 1
ATOM 735 C CA . LYS A 1 90 ? 10.346 5.302 -7.377 1.00 91.81 90 LYS A CA 1
ATOM 736 C C . LYS A 1 90 ? 9.121 4.861 -8.164 1.00 91.81 90 LYS A C 1
ATOM 738 O O . LYS A 1 90 ? 8.854 5.377 -9.236 1.00 91.81 90 LYS A O 1
ATOM 743 N N . PHE A 1 91 ? 8.355 3.928 -7.627 1.00 91.56 91 PHE A N 1
ATOM 744 C CA . PHE A 1 91 ? 7.261 3.268 -8.332 1.00 91.56 91 PHE A CA 1
ATOM 745 C C . PHE A 1 91 ? 5.950 3.508 -7.609 1.00 91.56 91 PHE A C 1
ATOM 747 O O . PHE A 1 91 ? 5.902 3.485 -6.378 1.00 91.56 91 PHE A O 1
ATOM 754 N N . ASN A 1 92 ? 4.876 3.690 -8.364 1.00 91.25 92 ASN A N 1
ATOM 755 C CA . ASN A 1 92 ? 3.544 3.755 -7.798 1.00 91.25 92 ASN A CA 1
ATOM 756 C C . ASN A 1 92 ? 3.122 2.362 -7.306 1.00 91.25 92 ASN A C 1
ATOM 758 O O . ASN A 1 92 ? 3.012 1.429 -8.101 1.00 91.25 92 ASN A O 1
ATOM 762 N N . GLU A 1 93 ? 2.880 2.240 -5.999 1.00 89.44 93 GLU A N 1
ATOM 763 C CA . GLU A 1 93 ? 2.540 0.970 -5.344 1.00 89.44 93 GLU A CA 1
ATOM 764 C C . GLU A 1 93 ? 1.333 0.278 -5.996 1.00 89.44 93 GLU A C 1
ATOM 766 O O . GLU A 1 93 ? 1.412 -0.912 -6.285 1.00 89.44 93 GLU A O 1
ATOM 771 N N . GLN A 1 94 ? 0.264 1.020 -6.308 1.00 87.31 94 GLN A N 1
ATOM 772 C CA . GLN A 1 94 ? -0.948 0.447 -6.901 1.00 87.31 94 GLN A CA 1
ATOM 773 C C . GLN A 1 94 ? -0.685 -0.127 -8.296 1.00 87.31 94 GLN A C 1
ATOM 775 O O . GLN A 1 94 ? -1.034 -1.272 -8.550 1.00 87.31 94 GLN A O 1
ATOM 780 N N . SER A 1 95 ? 0.027 0.605 -9.159 1.00 91.12 95 SER A N 1
ATOM 781 C CA . SER A 1 95 ? 0.341 0.119 -10.512 1.00 91.12 95 SER A CA 1
ATOM 782 C C . SER A 1 95 ? 1.153 -1.183 -10.521 1.00 91.12 95 SER A C 1
ATOM 784 O O . SER A 1 95 ? 0.995 -2.005 -11.416 1.00 91.12 95 SER A O 1
ATOM 786 N N . ILE A 1 96 ? 1.995 -1.405 -9.502 1.00 91.44 96 ILE A N 1
ATOM 787 C CA . ILE A 1 96 ? 2.737 -2.661 -9.335 1.00 91.44 96 ILE A CA 1
ATOM 788 C C . ILE A 1 96 ? 1.791 -3.810 -8.969 1.00 91.44 96 ILE A C 1
ATOM 790 O O . ILE A 1 96 ? 1.964 -4.924 -9.461 1.00 91.44 96 ILE A O 1
ATOM 794 N N . LEU A 1 97 ? 0.818 -3.559 -8.090 1.00 89.12 97 LEU A N 1
ATOM 795 C CA . LEU A 1 97 ? -0.173 -4.559 -7.689 1.00 89.12 97 LEU A CA 1
ATOM 796 C C . LEU A 1 97 ? -1.107 -4.911 -8.851 1.00 89.12 97 LEU A C 1
ATOM 798 O O . LEU A 1 97 ? -1.342 -6.094 -9.090 1.00 89.12 97 LEU A O 1
ATOM 802 N N . ASP A 1 98 ? -1.556 -3.908 -9.603 1.00 90.25 98 ASP A N 1
ATOM 803 C CA . ASP A 1 98 ? -2.409 -4.086 -10.782 1.00 90.25 98 ASP A CA 1
ATOM 804 C C . ASP A 1 98 ? -1.690 -4.917 -11.858 1.00 90.25 98 ASP A C 1
ATOM 806 O O . ASP A 1 98 ? -2.248 -5.877 -12.388 1.00 90.25 98 ASP A O 1
ATOM 810 N N . GLU A 1 99 ? -0.412 -4.619 -12.120 1.00 91.69 99 GLU A N 1
ATOM 811 C CA . GLU A 1 99 ? 0.412 -5.374 -13.069 1.00 91.69 99 GLU A CA 1
ATOM 812 C C . GLU A 1 99 ? 0.618 -6.831 -12.628 1.00 91.69 99 GLU A C 1
ATOM 814 O O . GLU A 1 99 ? 0.573 -7.757 -13.437 1.00 91.69 99 GLU A O 1
ATOM 819 N N . ARG A 1 100 ? 0.809 -7.073 -11.326 1.00 88.62 100 ARG A N 1
ATOM 820 C CA . ARG A 1 100 ? 0.892 -8.441 -10.799 1.00 88.62 100 ARG A CA 1
ATOM 821 C C . ARG A 1 100 ? -0.414 -9.201 -10.969 1.00 88.62 100 ARG A C 1
ATOM 823 O O . ARG A 1 100 ? -0.358 -10.369 -11.334 1.00 88.62 100 ARG A O 1
ATOM 830 N N . ALA A 1 101 ? -1.551 -8.557 -10.714 1.00 89.00 101 ALA A N 1
ATOM 831 C CA . ALA A 1 101 ? -2.861 -9.166 -10.904 1.00 89.00 101 ALA A CA 1
ATOM 832 C C . ALA A 1 101 ? -3.115 -9.500 -12.384 1.00 89.00 101 ALA A C 1
ATOM 834 O O . ALA A 1 101 ? -3.571 -10.599 -12.682 1.00 89.00 101 ALA A O 1
ATOM 835 N N . ARG A 1 102 ? -2.732 -8.607 -13.310 1.00 87.31 102 ARG A N 1
ATOM 836 C CA . ARG A 1 102 ? -2.805 -8.827 -14.768 1.00 87.31 102 ARG A CA 1
ATOM 837 C C . ARG A 1 102 ? -2.059 -10.087 -15.213 1.00 87.31 102 ARG A C 1
ATOM 839 O O . ARG A 1 102 ? -2.544 -10.814 -16.070 1.00 87.31 102 ARG A O 1
ATOM 846 N N . LEU A 1 103 ? -0.872 -10.318 -14.654 1.00 86.69 103 LEU A N 1
ATOM 847 C CA . LEU A 1 103 ? 0.012 -11.431 -15.021 1.00 86.69 103 LEU A CA 1
ATOM 848 C C . LEU A 1 103 ? -0.288 -12.741 -14.278 1.00 86.69 103 LEU A C 1
ATOM 850 O O . LEU A 1 103 ? 0.334 -13.752 -14.588 1.00 86.69 103 LEU A O 1
ATOM 854 N N . MET A 1 104 ? -1.161 -12.714 -13.267 1.00 76.25 104 MET A N 1
ATOM 855 C CA . MET A 1 104 ? -1.570 -13.887 -12.481 1.00 76.25 104 MET A CA 1
ATOM 856 C C . MET A 1 104 ? -2.785 -14.625 -13.075 1.00 76.25 104 MET A C 1
ATOM 858 O O . MET A 1 104 ? -3.400 -15.433 -12.382 1.00 76.25 104 MET A O 1
ATOM 862 N N . ILE A 1 105 ? -3.110 -14.355 -14.342 1.00 50.56 105 ILE A N 1
ATOM 863 C CA . ILE A 1 105 ? -4.024 -15.155 -15.174 1.00 50.56 105 ILE A CA 1
ATOM 864 C C . ILE A 1 105 ? -3.240 -16.333 -15.756 1.00 50.56 105 ILE A C 1
ATOM 866 O O . ILE A 1 105 ? -3.762 -17.466 -15.696 1.00 50.56 105 ILE A O 1
#

Secondary structure (DSSP, 8-state):
------HHHHHHHHHHHHHTT-----HHHHHHHHHHHHHHH----TT-EEEHHHHHHHH---HHHHHHHHT-TT----EE--SSTTS--EEEHHHHHHHHHHHT-

Foldseek 3Di:
DDPPDDPVNVVVVQVVCVVVVHHDDDPVVVVVVVVVVVVVVPPPLPFPFAFPVRCCVPPVDDPVNVVVLVPDPPQQWDKDCDDDPPDTITTGPVSVVVRVVVVVD

pLDDT: mean 83.37, std 12.27, range [39.47, 92.81]

Radius of gyration: 26.21 Å; chains: 1; bounding box: 61×30×66 Å